Protein AF-A0A524QKA1-F1 (afdb_monomer)

Solvent-accessible surface area (backbone atoms only — not comparable to full-atom values): 4358 Å² total; per-residue (Å²): 141,53,95,72,54,70,67,67,53,58,74,39,63,84,41,97,62,32,36,71,55,74,50,63,36,65,70,61,86,69,98,66,75,64,82,89,57,66,59,85,69,59,64,64,98,45,59,64,48,75,48,70,64,88,57,27,34,70,70,57,49,47,73,77,72,110

pLDDT: mean 94.9, std 4.62, range [69.06, 98.19]

Secondary structure (DSSP, 8-state):
--S--HHHHHHTTT-TTGGG--EEEE----S--SGGG--TTTTTT--EEEESGGGS-HHHHHHHH-

Structure (mmCIF, N/CA/C/O backbone):
data_AF-A0A524QKA1-F1
#
_entry.id   AF-A0A524QKA1-F1
#
loop_
_atom_site.group_PDB
_atom_site.id
_atom_site.type_symbol
_atom_site.label_atom_id
_atom_site.label_alt_id
_atom_site.label_comp_id
_atom_site.label_asym_id
_atom_site.label_entity_id
_atom_site.label_seq_id
_atom_site.pdbx_PDB_ins_code
_atom_site.Cartn_x
_atom_site.Cartn_y
_atom_site.Cartn_z
_atom_site.occupancy
_atom_site.B_iso_or_equiv
_atom_site.auth_seq_id
_atom_site.auth_comp_id
_atom_site.auth_asym_id
_atom_site.auth_atom_id
_atom_site.pdbx_PDB_model_num
ATOM 1 N N . MET A 1 1 ? -1.621 4.769 -6.386 1.00 74.62 1 MET A N 1
ATOM 2 C CA . MET A 1 1 ? -0.658 4.928 -5.273 1.00 74.62 1 MET A CA 1
ATOM 3 C C . MET A 1 1 ? -0.277 6.398 -5.190 1.00 74.62 1 MET A C 1
ATOM 5 O O . MET A 1 1 ? -0.010 6.972 -6.231 1.00 74.62 1 MET A O 1
ATOM 9 N N . GLY A 1 2 ? -0.356 7.031 -4.017 1.00 83.81 2 GLY A N 1
ATOM 10 C CA . GLY A 1 2 ? -0.126 8.483 -3.879 1.00 83.81 2 GLY A CA 1
ATOM 11 C C . GLY A 1 2 ? 1.168 8.817 -3.138 1.00 83.81 2 GLY A C 1
ATOM 12 O O . GLY A 1 2 ? 1.522 8.082 -2.210 1.00 83.81 2 GLY A O 1
ATOM 13 N N . SER A 1 3 ? 1.828 9.915 -3.522 1.00 90.25 3 SER A N 1
ATOM 14 C CA . SER A 1 3 ? 3.026 10.451 -2.848 1.00 90.25 3 SER A CA 1
ATOM 15 C C . SER A 1 3 ? 2.712 11.314 -1.632 1.00 90.25 3 SER A C 1
ATOM 17 O O . SER A 1 3 ? 3.475 11.352 -0.676 1.00 90.25 3 SER A O 1
ATOM 19 N N . THR A 1 4 ? 1.540 11.942 -1.626 1.00 94.25 4 THR A N 1
ATOM 20 C CA . THR A 1 4 ? 0.989 12.645 -0.467 1.00 94.25 4 THR A CA 1
ATOM 21 C C . THR A 1 4 ? -0.124 11.813 0.169 1.00 94.25 4 THR A C 1
ATOM 23 O O . THR A 1 4 ? -0.709 10.928 -0.468 1.00 94.25 4 THR A O 1
ATOM 26 N N . LYS A 1 5 ? -0.399 12.061 1.456 1.00 94.94 5 LYS A N 1
ATOM 27 C CA . LYS A 1 5 ? -1.441 11.341 2.210 1.00 94.94 5 LYS A CA 1
ATOM 28 C C . LYS A 1 5 ? -2.433 12.236 2.930 1.00 94.94 5 LYS A C 1
ATOM 30 O O . LYS A 1 5 ? -3.548 11.788 3.163 1.00 94.94 5 LYS A O 1
ATOM 35 N N . SER A 1 6 ? -2.073 13.481 3.230 1.00 94.00 6 SER A N 1
ATOM 36 C CA . SER A 1 6 ? -2.873 14.364 4.084 1.00 94.00 6 SER A CA 1
ATOM 37 C C . SER A 1 6 ? -4.303 14.558 3.580 1.00 94.00 6 SER A C 1
ATOM 39 O O . SER A 1 6 ? -5.248 14.370 4.342 1.00 94.00 6 SER A O 1
ATOM 41 N N . ASP A 1 7 ? -4.485 14.874 2.296 1.00 95.94 7 ASP A N 1
ATOM 42 C CA . ASP A 1 7 ? -5.818 15.184 1.767 1.00 95.94 7 ASP A CA 1
ATOM 43 C C . ASP A 1 7 ? -6.709 13.946 1.679 1.00 95.94 7 ASP A C 1
ATOM 45 O O . ASP A 1 7 ? -7.860 13.983 2.112 1.00 95.94 7 ASP A O 1
ATOM 49 N N . ILE A 1 8 ? -6.166 12.817 1.213 1.00 94.31 8 ILE A N 1
ATOM 50 C CA . ILE A 1 8 ? -6.925 11.563 1.155 1.00 94.31 8 ILE A CA 1
ATOM 51 C C . ILE A 1 8 ? -7.224 11.012 2.556 1.00 94.31 8 ILE A C 1
ATOM 53 O O . ILE A 1 8 ? -8.325 10.527 2.795 1.00 94.31 8 ILE A O 1
ATOM 57 N N . ALA A 1 9 ? -6.302 11.150 3.515 1.00 95.06 9 ALA A N 1
ATOM 58 C CA . ALA A 1 9 ? -6.532 10.768 4.907 1.00 95.06 9 ALA A CA 1
ATOM 59 C C . ALA A 1 9 ? -7.605 11.646 5.572 1.00 95.06 9 ALA A C 1
ATOM 61 O O . ALA A 1 9 ? -8.409 11.140 6.359 1.00 95.06 9 ALA A O 1
ATOM 62 N N . ARG A 1 10 ? -7.651 12.944 5.236 1.00 95.94 10 ARG A N 1
ATOM 63 C CA . ARG A 1 10 ? -8.697 13.869 5.691 1.00 95.94 10 ARG A CA 1
ATOM 64 C C . ARG A 1 10 ? -10.055 13.517 5.087 1.00 95.94 10 ARG A C 1
ATOM 66 O O . ARG A 1 10 ? -11.044 13.538 5.810 1.00 95.94 10 ARG A O 1
ATOM 73 N N . ALA A 1 11 ? -10.103 13.146 3.808 1.00 96.50 11 ALA A N 1
ATOM 74 C CA . ALA A 1 11 ? -11.348 12.797 3.123 1.00 96.50 11 ALA A CA 1
ATOM 75 C C . ALA A 1 11 ? -12.088 11.619 3.780 1.00 96.50 11 ALA A C 1
ATOM 77 O O . ALA A 1 11 ? -13.314 11.582 3.776 1.00 96.50 11 ALA A O 1
ATOM 78 N N . VAL A 1 12 ? -11.354 10.680 4.386 1.00 96.25 12 VAL A N 1
ATOM 79 C CA . VAL A 1 12 ? -11.939 9.489 5.022 1.00 96.25 12 VAL A CA 1
ATOM 80 C C . VAL A 1 12 ? -12.113 9.610 6.538 1.00 96.25 12 VAL A C 1
ATOM 82 O O . VAL A 1 12 ? -12.552 8.651 7.165 1.00 96.25 12 VAL A O 1
ATOM 85 N N . ILE A 1 13 ? -11.775 10.749 7.155 1.00 96.56 13 ILE A N 1
ATOM 86 C CA . ILE A 1 13 ? -11.655 10.868 8.621 1.00 96.56 13 ILE A CA 1
ATOM 87 C C . ILE A 1 13 ? -12.934 10.492 9.385 1.00 96.56 13 ILE A C 1
ATOM 89 O O . ILE A 1 13 ? -12.842 9.861 10.432 1.00 96.56 13 ILE A O 1
ATOM 93 N N . ASN A 1 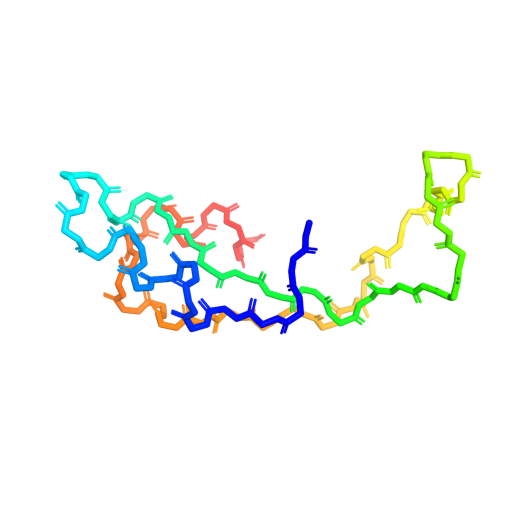14 ? -14.105 10.813 8.829 1.00 97.31 14 ASN A N 1
ATOM 94 C CA . ASN A 1 14 ? -15.415 10.536 9.430 1.00 97.31 14 ASN A CA 1
ATOM 95 C C . ASN A 1 14 ? -16.087 9.283 8.846 1.00 97.31 14 ASN A C 1
ATOM 97 O O . ASN A 1 14 ? -17.283 9.071 9.040 1.00 97.31 14 ASN A O 1
ATOM 101 N N . HIS A 1 15 ? -15.356 8.471 8.081 1.00 98.00 15 HIS A N 1
ATOM 102 C CA . HIS A 1 15 ? -15.917 7.263 7.497 1.00 98.00 15 HIS A CA 1
ATOM 103 C C . HIS A 1 15 ? -16.206 6.228 8.602 1.00 98.00 15 HIS A C 1
ATOM 105 O O . HIS A 1 15 ? -15.318 5.980 9.422 1.00 98.00 15 HIS A O 1
ATOM 111 N N . PRO A 1 16 ? -17.378 5.560 8.610 1.00 97.81 16 PRO A N 1
ATOM 112 C CA . PRO A 1 16 ? -17.738 4.588 9.651 1.00 97.81 16 PRO A CA 1
ATOM 113 C C . PRO A 1 16 ? -16.723 3.454 9.838 1.00 97.81 16 PRO A C 1
ATOM 115 O O . PRO A 1 16 ? -16.615 2.889 10.919 1.00 97.81 16 PRO A O 1
ATOM 118 N N . VAL A 1 17 ? -15.951 3.142 8.793 1.00 97.44 17 VAL A N 1
ATOM 119 C CA . VAL A 1 17 ? -14.867 2.147 8.829 1.00 97.44 17 VAL A CA 1
ATOM 120 C C . VAL A 1 17 ? -13.490 2.771 8.578 1.00 97.44 17 VAL A C 1
ATOM 122 O O . VAL A 1 17 ? -12.651 2.179 7.904 1.00 97.44 17 VAL A O 1
ATOM 125 N N . ARG A 1 18 ? -13.234 3.986 9.094 1.00 97.69 18 ARG A N 1
ATOM 126 C CA . ARG A 1 18 ? -11.936 4.680 8.956 1.00 97.69 18 ARG A CA 1
ATOM 127 C C . ARG A 1 18 ? -10.754 3.805 9.377 1.00 97.69 18 ARG A C 1
ATOM 129 O O . ARG A 1 18 ? -9.724 3.864 8.708 1.00 97.69 18 ARG A O 1
ATOM 136 N N . GLY A 1 19 ? -10.908 2.980 10.413 1.00 97.69 19 GLY A N 1
ATOM 137 C CA . GLY A 1 19 ? -9.877 2.042 10.877 1.00 97.69 19 GLY A CA 1
ATOM 138 C C . GLY A 1 19 ? -9.378 1.069 9.799 1.00 97.69 19 GLY A C 1
ATOM 139 O O . GLY A 1 19 ? -8.241 0.613 9.845 1.00 97.69 19 G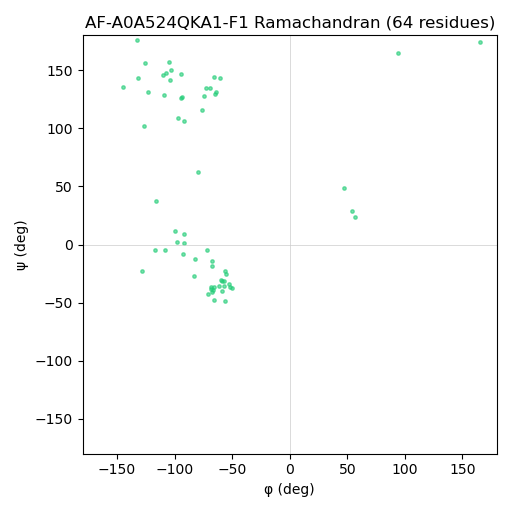LY A O 1
ATOM 140 N N . ARG A 1 20 ? -10.173 0.823 8.752 1.00 97.81 20 ARG A N 1
ATOM 141 C CA . ARG A 1 20 ? -9.810 -0.058 7.631 1.00 97.81 20 ARG A CA 1
ATOM 142 C C . ARG A 1 20 ? -8.938 0.606 6.573 1.00 97.81 20 ARG A C 1
ATOM 144 O O . ARG A 1 20 ? -8.390 -0.080 5.717 1.00 97.81 20 ARG A O 1
ATOM 151 N N . TYR A 1 21 ? -8.795 1.927 6.616 1.00 97.31 21 TYR A N 1
ATOM 152 C CA . TYR A 1 21 ? -7.916 2.653 5.711 1.00 97.31 21 TYR A CA 1
ATOM 153 C C . TYR A 1 21 ? -6.519 2.816 6.321 1.00 97.31 21 TYR A C 1
ATOM 155 O O . TYR A 1 21 ? -6.307 3.657 7.198 1.00 97.31 21 TYR A O 1
ATOM 163 N N . VAL A 1 22 ? -5.553 2.057 5.804 1.00 96.81 22 VAL A N 1
ATOM 164 C CA . VAL A 1 22 ? -4.137 2.190 6.169 1.00 96.81 22 VAL A CA 1
ATOM 165 C C . VAL A 1 22 ? -3.431 3.056 5.127 1.00 96.81 22 VAL A C 1
ATOM 167 O O . VAL A 1 22 ? -3.236 2.655 3.978 1.00 96.81 22 VAL A O 1
ATOM 170 N N . ALA A 1 23 ? -3.061 4.278 5.507 1.00 96.00 23 ALA A N 1
ATOM 171 C CA . ALA A 1 23 ? -2.355 5.187 4.614 1.00 96.00 23 ALA A CA 1
ATOM 172 C C . ALA A 1 23 ? -0.879 4.771 4.499 1.00 96.00 23 ALA A C 1
ATOM 174 O O . ALA A 1 23 ? -0.135 4.855 5.471 1.00 96.00 23 ALA A O 1
ATOM 175 N N . ALA A 1 24 ? -0.446 4.364 3.302 1.00 95.31 24 ALA A N 1
ATOM 176 C CA . ALA A 1 24 ? 0.930 3.924 3.055 1.00 95.31 24 ALA A CA 1
ATOM 177 C C . ALA A 1 24 ? 1.541 4.572 1.806 1.00 95.31 24 ALA A C 1
ATOM 179 O O . ALA A 1 24 ? 0.848 4.766 0.803 1.00 95.31 24 ALA A O 1
ATOM 180 N N . HIS A 1 25 ? 2.834 4.891 1.842 1.00 95.69 25 HIS A N 1
ATOM 181 C CA . HIS A 1 25 ? 3.611 5.402 0.714 1.00 95.69 25 HIS A CA 1
ATOM 182 C C . HIS A 1 25 ? 4.870 4.551 0.492 1.00 95.69 25 HIS A C 1
ATOM 184 O O . HIS A 1 25 ? 5.844 4.712 1.229 1.00 95.69 25 HIS A O 1
ATOM 190 N N . PRO A 1 26 ? 4.887 3.651 -0.502 1.00 94.38 26 PRO A N 1
ATOM 191 C CA . PRO A 1 26 ? 6.124 2.997 -0.898 1.00 94.38 26 PRO A CA 1
ATOM 192 C C . PRO A 1 26 ? 7.001 3.983 -1.675 1.00 94.38 26 PRO A C 1
ATOM 194 O O . PRO A 1 26 ? 6.570 4.585 -2.659 1.00 94.38 26 PRO A O 1
ATOM 197 N N . MET A 1 27 ? 8.248 4.118 -1.234 1.00 94.56 27 MET A N 1
ATOM 198 C CA . MET A 1 27 ? 9.296 4.919 -1.865 1.0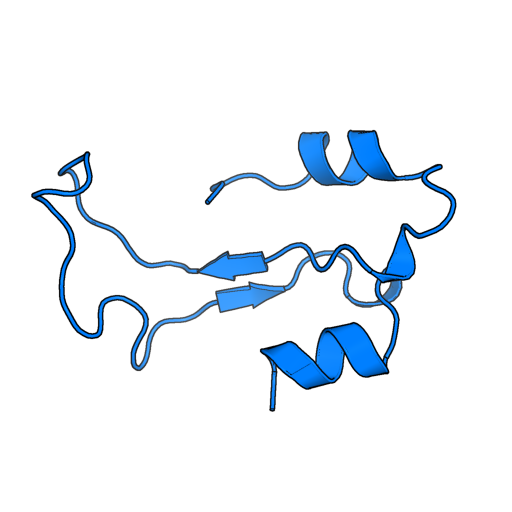0 94.56 27 MET A CA 1
ATOM 199 C C . MET A 1 27 ? 9.894 4.136 -3.042 1.00 94.56 27 MET A C 1
ATOM 201 O O . MET A 1 27 ? 11.059 3.736 -3.025 1.00 94.56 27 MET A O 1
ATOM 205 N N . ALA A 1 28 ? 9.059 3.844 -4.038 1.00 94.50 28 ALA A N 1
ATOM 206 C CA . ALA A 1 28 ? 9.412 3.048 -5.203 1.00 94.50 28 ALA A CA 1
ATOM 207 C C . ALA A 1 28 ? 8.680 3.567 -6.444 1.00 94.50 28 ALA A C 1
ATOM 209 O O . ALA A 1 28 ? 7.481 3.844 -6.400 1.00 94.50 28 ALA A O 1
ATOM 210 N N . GLY A 1 29 ? 9.406 3.680 -7.552 1.00 93.44 29 GLY A N 1
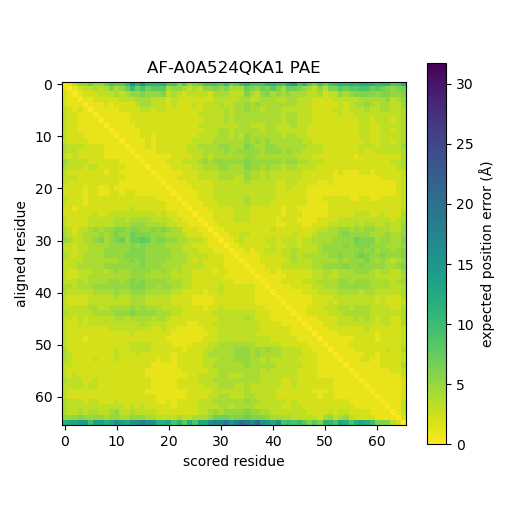ATOM 211 C CA . GLY A 1 29 ? 8.879 4.147 -8.826 1.00 93.44 29 GLY A CA 1
ATOM 212 C C . GLY A 1 29 ? 9.997 4.501 -9.799 1.00 93.44 29 GLY A C 1
ATOM 213 O O . GLY A 1 29 ? 11.175 4.483 -9.442 1.00 93.44 29 GLY A O 1
ATOM 214 N N . THR A 1 30 ? 9.598 4.821 -11.022 1.00 93.19 30 THR A N 1
ATOM 215 C CA . THR A 1 30 ? 10.450 5.361 -12.085 1.00 93.19 30 THR A CA 1
ATOM 216 C C . THR A 1 30 ? 9.739 6.559 -12.712 1.00 93.19 30 THR A C 1
ATOM 218 O O . THR A 1 30 ? 8.600 6.876 -12.365 1.00 93.19 30 THR A O 1
ATOM 221 N N . GLU A 1 31 ? 10.392 7.232 -13.648 1.00 95.19 31 GLU A N 1
ATOM 222 C CA . GLU A 1 31 ? 9.807 8.301 -14.455 1.00 95.19 31 GLU A CA 1
ATOM 223 C C . GLU A 1 31 ? 8.782 7.808 -15.501 1.00 95.19 31 GLU A C 1
ATOM 225 O O . GLU A 1 31 ? 8.137 8.621 -16.164 1.00 95.19 31 GLU A O 1
ATOM 230 N N . TYR A 1 32 ? 8.595 6.490 -15.644 1.00 95.56 32 TYR A N 1
ATOM 231 C CA . TYR A 1 32 ? 7.693 5.884 -16.625 1.00 95.56 32 TYR A CA 1
ATOM 232 C C . TYR A 1 32 ? 6.313 5.583 -16.029 1.00 95.56 32 TYR A C 1
ATOM 234 O O . TYR A 1 32 ? 6.171 5.242 -14.856 1.00 95.56 32 TYR A O 1
ATOM 242 N N . SER A 1 33 ? 5.270 5.702 -16.855 1.00 94.50 33 SER A N 1
ATOM 243 C CA . SER A 1 33 ? 3.869 5.579 -16.433 1.00 94.50 33 SER A CA 1
ATOM 244 C C . SER A 1 33 ? 3.091 4.545 -17.246 1.00 94.50 33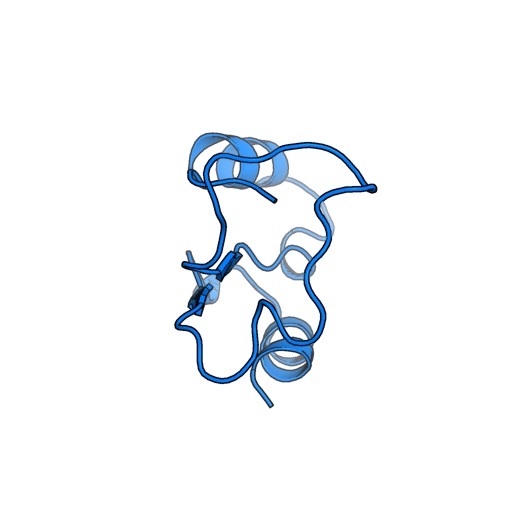 SER A C 1
ATOM 246 O O . SER A 1 33 ? 3.395 4.278 -18.407 1.00 94.50 33 SER A O 1
ATOM 248 N N . GLY A 1 34 ? 2.022 4.024 -16.639 1.00 94.94 34 GLY A N 1
ATOM 249 C CA . GLY A 1 34 ? 1.074 3.095 -17.258 1.00 94.94 34 GLY A CA 1
ATOM 250 C C . GLY A 1 34 ? 1.395 1.613 -17.007 1.00 94.94 34 GLY A C 1
ATOM 251 O O . GLY A 1 34 ? 2.502 1.281 -16.586 1.00 94.94 34 GLY A O 1
ATOM 252 N N . PRO A 1 35 ? 0.439 0.698 -17.264 1.00 95.38 35 PRO A N 1
ATOM 253 C CA . PRO A 1 35 ? 0.603 -0.730 -16.964 1.00 95.38 35 PRO A CA 1
ATOM 254 C C . PRO A 1 35 ? 1.787 -1.389 -17.683 1.00 95.38 35 PRO A C 1
ATOM 256 O O . PRO A 1 35 ? 2.403 -2.299 -17.142 1.00 95.38 35 PRO A O 1
ATOM 259 N N . ALA A 1 36 ? 2.133 -0.906 -18.880 1.00 97.06 36 ALA A N 1
ATOM 260 C CA . ALA A 1 36 ? 3.266 -1.408 -19.656 1.00 97.06 36 ALA A CA 1
ATOM 261 C C . ALA A 1 36 ? 4.636 -1.096 -19.019 1.00 97.06 36 ALA A C 1
ATOM 263 O O . ALA A 1 36 ? 5.619 -1.742 -19.361 1.00 97.06 36 ALA A O 1
ATOM 264 N N . ALA A 1 37 ? 4.705 -0.130 -18.096 1.00 96.75 37 ALA A N 1
ATOM 265 C CA . ALA A 1 37 ? 5.915 0.224 -17.353 1.00 96.75 37 ALA A CA 1
ATOM 266 C C . ALA A 1 37 ? 6.043 -0.532 -16.015 1.00 96.75 37 ALA A C 1
ATOM 268 O O . ALA A 1 37 ? 6.894 -0.189 -15.194 1.00 96.75 37 ALA A O 1
ATOM 269 N N . ALA A 1 38 ? 5.184 -1.527 -15.755 1.00 96.31 38 ALA A N 1
ATOM 270 C CA . ALA A 1 38 ? 5.257 -2.32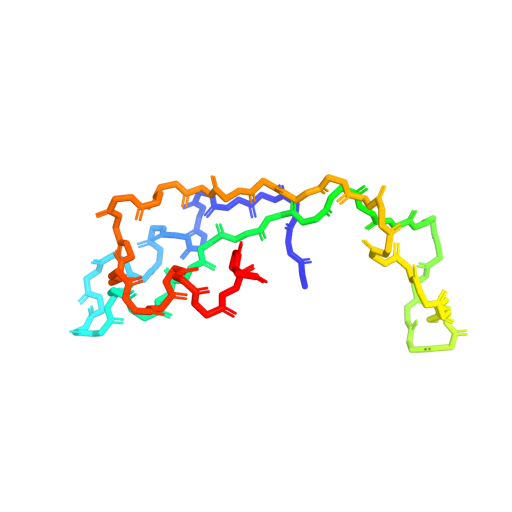9 -14.542 1.00 96.31 38 ALA A CA 1
ATOM 271 C C . ALA A 1 38 ? 6.572 -3.124 -14.491 1.00 96.31 38 ALA A C 1
ATOM 273 O O . ALA A 1 38 ? 6.947 -3.799 -15.447 1.00 96.31 38 ALA A O 1
ATOM 274 N N . ILE A 1 39 ? 7.257 -3.045 -13.351 1.00 96.31 39 ILE A N 1
ATOM 275 C CA . ILE A 1 39 ? 8.518 -3.742 -13.095 1.00 96.31 39 ILE A CA 1
ATOM 276 C C . ILE A 1 39 ? 8.237 -4.845 -12.081 1.00 96.31 39 ILE A C 1
ATOM 278 O O . ILE A 1 39 ? 7.646 -4.587 -11.028 1.00 96.31 39 ILE A O 1
ATOM 282 N N . ASP A 1 40 ? 8.658 -6.068 -12.397 1.00 97.19 40 ASP A N 1
ATOM 283 C CA . ASP A 1 40 ? 8.570 -7.170 -11.445 1.00 97.19 40 ASP A CA 1
ATOM 284 C C . ASP A 1 40 ? 9.387 -6.852 -10.186 1.00 97.19 40 ASP A C 1
ATOM 286 O O . ASP A 1 40 ? 10.442 -6.219 -10.254 1.00 97.19 40 ASP A O 1
ATOM 290 N N . MET A 1 41 ? 8.886 -7.261 -9.021 1.00 96.12 41 MET A N 1
ATOM 291 C CA . MET A 1 41 ? 9.541 -7.014 -7.731 1.00 96.12 41 MET A CA 1
ATOM 292 C C . MET A 1 41 ? 9.817 -5.525 -7.419 1.00 96.12 41 MET A C 1
ATOM 294 O O . MET A 1 41 ? 10.685 -5.227 -6.597 1.00 96.12 41 MET A O 1
ATOM 298 N N . LEU A 1 42 ? 9.078 -4.571 -8.013 1.00 96.06 42 LEU A N 1
ATOM 299 C CA . LEU A 1 42 ? 9.294 -3.121 -7.828 1.00 96.06 42 LEU A CA 1
ATOM 300 C C . LEU A 1 42 ? 9.392 -2.691 -6.353 1.00 96.06 42 LEU A C 1
ATOM 302 O O . LEU A 1 42 ? 10.174 -1.802 -6.014 1.00 96.06 42 LEU A O 1
ATOM 306 N N . PHE A 1 43 ? 8.600 -3.313 -5.480 1.00 95.12 43 PHE A N 1
ATOM 307 C CA . PHE A 1 43 ? 8.518 -2.970 -4.058 1.00 95.12 43 PHE A CA 1
ATOM 308 C C . PHE A 1 43 ? 9.463 -3.788 -3.166 1.00 95.12 43 PHE A C 1
ATOM 310 O O . PHE A 1 43 ? 9.610 -3.475 -1.984 1.00 95.12 43 PHE A O 1
ATOM 317 N N . SER A 1 44 ? 10.130 -4.809 -3.706 1.00 96.00 44 SER A N 1
ATOM 318 C CA . SER A 1 44 ? 11.006 -5.692 -2.936 1.00 96.00 44 SER A CA 1
ATOM 319 C C . SER A 1 44 ? 12.215 -4.932 -2.390 1.00 96.00 44 SER A C 1
ATOM 321 O O . SER A 1 44 ? 12.912 -4.224 -3.122 1.00 96.00 44 SER A O 1
ATOM 323 N N . ASN A 1 45 ? 12.469 -5.081 -1.085 1.00 94.88 45 ASN A N 1
ATOM 324 C CA . ASN A 1 45 ? 13.524 -4.369 -0.352 1.00 94.88 45 ASN A CA 1
ATOM 325 C C . ASN A 1 45 ? 13.461 -2.834 -0.504 1.00 94.88 45 ASN A C 1
ATOM 327 O O . ASN A 1 45 ? 14.490 -2.157 -0.449 1.00 94.88 45 ASN A O 1
ATOM 331 N N . LYS A 1 46 ? 12.264 -2.273 -0.727 1.00 95.19 46 LYS A N 1
ATOM 332 C CA . LYS A 1 46 ? 12.033 -0.823 -0.745 1.00 95.19 46 LYS A CA 1
ATOM 333 C C . LYS A 1 46 ? 11.379 -0.371 0.552 1.00 95.19 46 LYS A C 1
ATOM 335 O O . LYS A 1 46 ? 10.627 -1.107 1.183 1.00 95.19 46 LYS A O 1
ATOM 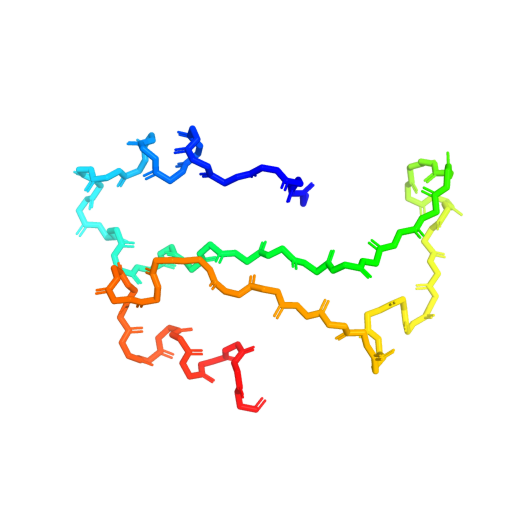340 N N . ILE A 1 47 ? 11.659 0.869 0.938 1.00 95.12 47 ILE A N 1
ATOM 341 C CA . ILE A 1 47 ? 11.041 1.488 2.109 1.00 95.12 47 ILE A CA 1
ATOM 342 C C . ILE A 1 47 ? 9.583 1.809 1.781 1.00 95.12 47 ILE A C 1
ATOM 344 O O . ILE A 1 47 ? 9.292 2.396 0.738 1.00 95.12 47 ILE A O 1
ATOM 348 N N . ALA A 1 48 ? 8.678 1.490 2.703 1.00 95.31 48 ALA A N 1
ATOM 349 C CA . ALA A 1 48 ? 7.313 1.989 2.695 1.00 95.31 48 ALA A CA 1
ATOM 350 C C . ALA A 1 48 ? 7.011 2.715 4.004 1.00 95.31 48 ALA A C 1
ATOM 352 O O . ALA A 1 48 ? 7.289 2.217 5.092 1.00 95.31 48 ALA A O 1
ATOM 353 N N . ILE A 1 49 ? 6.452 3.915 3.890 1.00 95.81 49 ILE A N 1
ATOM 354 C CA . ILE A 1 49 ? 6.079 4.752 5.027 1.00 95.81 49 ILE A CA 1
ATOM 355 C C . ILE A 1 49 ? 4.614 4.488 5.348 1.00 95.81 49 ILE A C 1
ATOM 357 O O . ILE A 1 49 ? 3.761 4.646 4.475 1.00 95.81 49 ILE A O 1
ATOM 361 N N . ILE A 1 50 ? 4.318 4.136 6.598 1.00 96.12 50 ILE A N 1
ATOM 362 C CA . ILE A 1 50 ? 2.951 4.107 7.128 1.00 96.12 50 ILE A CA 1
ATOM 363 C C . ILE A 1 50 ? 2.666 5.446 7.807 1.00 96.12 50 ILE A C 1
ATOM 365 O O . ILE A 1 50 ? 3.432 5.884 8.664 1.00 96.12 50 ILE A O 1
ATOM 369 N N . CYS A 1 51 ? 1.573 6.095 7.419 1.00 95.00 51 CYS A N 1
ATOM 370 C CA . CYS A 1 51 ? 1.143 7.381 7.965 1.00 95.00 51 CYS A CA 1
ATOM 371 C C . CYS A 1 51 ? -0.037 7.188 8.923 1.00 95.00 51 CYS A C 1
ATOM 373 O O . CYS A 1 51 ? -0.927 6.386 8.640 1.00 95.00 51 CYS A O 1
ATOM 375 N N . ASP A 1 52 ? -0.060 7.952 10.020 1.00 94.19 52 ASP A N 1
ATOM 376 C CA . ASP A 1 52 ? -1.139 7.966 11.022 1.00 94.19 52 ASP A CA 1
ATOM 377 C C . ASP A 1 52 ? -1.565 6.552 11.459 1.00 94.19 52 ASP A C 1
ATOM 379 O O . ASP A 1 52 ? -2.747 6.187 11.424 1.00 94.19 52 ASP A O 1
ATOM 383 N N . ARG A 1 53 ? -0.581 5.710 11.800 1.00 96.00 53 ARG A N 1
ATOM 384 C CA . ARG A 1 53 ? -0.782 4.287 12.126 1.00 96.00 53 ARG A CA 1
ATOM 385 C C . ARG A 1 53 ? -1.840 4.070 13.211 1.00 96.00 53 ARG A C 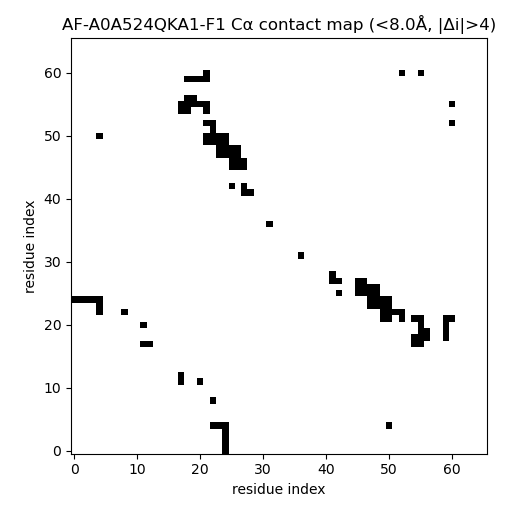1
ATOM 387 O O . ARG A 1 53 ? -2.581 3.098 13.159 1.00 96.00 53 ARG A O 1
ATOM 394 N N . GLU A 1 54 ? -1.934 4.998 14.154 1.00 96.12 54 GLU A N 1
ATOM 395 C CA . GLU A 1 54 ? -2.876 5.024 15.271 1.00 96.12 54 GLU A CA 1
ATOM 396 C C . GLU A 1 54 ? -4.337 5.219 14.847 1.00 96.12 54 GLU A C 1
ATOM 398 O O . GLU A 1 54 ? -5.243 4.991 15.641 1.00 96.12 54 GLU A O 1
ATOM 403 N N . ARG A 1 55 ? -4.582 5.625 13.596 1.00 96.44 55 ARG A N 1
ATOM 404 C CA . ARG A 1 55 ? -5.928 5.749 13.019 1.00 96.44 55 ARG A CA 1
ATOM 405 C C . ARG A 1 55 ? -6.394 4.491 12.289 1.00 96.44 55 ARG A C 1
ATOM 407 O O . ARG A 1 55 ? -7.469 4.516 11.689 1.00 96.44 55 ARG A O 1
ATOM 414 N N . SER A 1 56 ? -5.577 3.442 12.281 1.00 97.44 56 SER A N 1
ATOM 415 C CA . SER A 1 56 ? -5.883 2.164 11.641 1.00 97.44 56 SER A CA 1
ATOM 416 C C . SER A 1 56 ? -6.173 1.095 12.690 1.00 97.44 56 SER A C 1
ATOM 418 O O . SER A 1 56 ? -5.576 1.104 13.766 1.00 97.44 56 SER A O 1
ATOM 420 N N . A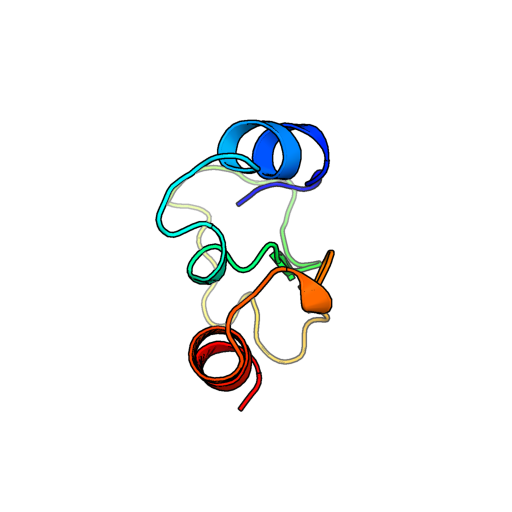SP A 1 57 ? -7.058 0.156 12.363 1.00 98.19 57 ASP A N 1
ATOM 421 C CA . ASP A 1 57 ? -7.315 -1.004 13.210 1.00 98.19 57 ASP A CA 1
ATOM 422 C C . ASP A 1 57 ? -6.056 -1.884 13.266 1.00 98.19 57 ASP A C 1
ATOM 424 O O . ASP A 1 57 ? -5.324 -2.021 12.280 1.00 98.19 57 ASP A O 1
ATOM 428 N N . VAL A 1 58 ? -5.794 -2.489 14.427 1.00 97.75 58 VAL A N 1
ATOM 429 C CA . VAL A 1 58 ? -4.575 -3.281 14.668 1.00 97.75 58 VAL A CA 1
ATOM 430 C C . VAL A 1 58 ? -4.457 -4.449 13.688 1.00 97.75 58 VAL A C 1
ATOM 432 O O . VAL A 1 58 ? -3.370 -4.723 13.185 1.00 97.75 58 VAL A O 1
ATOM 435 N N . ASP A 1 59 ? -5.567 -5.118 13.380 1.00 97.88 59 ASP A N 1
ATOM 436 C CA . ASP A 1 59 ? -5.594 -6.226 12.426 1.00 97.88 59 ASP A CA 1
ATOM 437 C C . ASP A 1 59 ? -5.325 -5.755 10.989 1.00 97.88 59 ASP A C 1
ATOM 439 O O . ASP A 1 59 ? -4.578 -6.408 10.261 1.00 97.88 59 ASP A O 1
ATOM 443 N N . ALA A 1 60 ? -5.852 -4.590 10.600 1.00 97.62 60 ALA A N 1
ATOM 444 C CA . ALA A 1 60 ? -5.586 -3.992 9.293 1.00 97.62 60 ALA A CA 1
ATOM 445 C C . ALA A 1 60 ? -4.117 -3.567 9.139 1.00 97.62 60 ALA A C 1
ATOM 447 O O . ALA A 1 60 ? -3.530 -3.759 8.074 1.00 97.62 60 ALA A O 1
ATOM 448 N N . LEU A 1 61 ? -3.514 -3.017 10.199 1.00 97.44 61 LEU A N 1
ATOM 449 C CA . LEU A 1 61 ? -2.096 -2.665 10.202 1.00 97.44 61 LEU A CA 1
ATOM 450 C C . LEU A 1 61 ? -1.219 -3.919 10.101 1.00 97.44 61 LEU A C 1
ATOM 452 O O . LEU A 1 61 ? -0.340 -3.975 9.249 1.00 97.44 61 LEU A O 1
ATOM 456 N N . ASN A 1 62 ? -1.495 -4.944 10.910 1.00 97.12 62 ASN A N 1
ATOM 457 C CA . ASN A 1 62 ? -0.713 -6.180 10.910 1.00 97.12 62 ASN A CA 1
ATOM 458 C C . ASN A 1 62 ? -0.752 -6.898 9.555 1.00 97.12 62 ASN A C 1
ATOM 460 O O . ASN A 1 62 ? 0.265 -7.439 9.138 1.00 97.12 62 ASN A O 1
ATOM 464 N N . LEU A 1 63 ? -1.882 -6.858 8.841 1.00 96.69 63 LEU A N 1
ATOM 465 C CA . LEU A 1 63 ? -2.019 -7.483 7.522 1.00 96.69 63 LEU A CA 1
ATOM 466 C C . LEU A 1 63 ? -0.988 -6.978 6.498 1.00 96.69 63 LEU A C 1
ATOM 468 O O . LEU A 1 63 ? -0.612 -7.725 5.601 1.00 96.69 63 LEU A O 1
ATOM 472 N N . ILE A 1 64 ? -0.555 -5.719 6.608 1.00 92.69 64 ILE A N 1
ATOM 473 C CA . ILE A 1 64 ? 0.333 -5.083 5.622 1.00 92.69 64 ILE A CA 1
ATOM 474 C C . ILE A 1 64 ? 1.764 -4.857 6.130 1.00 92.69 64 ILE A C 1
ATOM 476 O O . ILE A 1 64 ? 2.601 -4.372 5.369 1.00 92.69 64 ILE A O 1
ATOM 480 N N . THR A 1 65 ? 2.040 -5.149 7.405 1.00 91.31 65 THR A N 1
ATOM 481 C CA . THR A 1 65 ? 3.372 -4.992 8.018 1.00 91.31 65 THR A CA 1
ATOM 482 C C . THR A 1 65 ? 3.993 -6.301 8.505 1.00 91.31 65 THR A C 1
ATOM 484 O O . THR A 1 65 ? 5.111 -6.256 9.017 1.00 91.31 65 THR A O 1
ATOM 487 N N . ALA A 1 66 ? 3.264 -7.418 8.427 1.00 69.06 66 ALA A N 1
ATOM 488 C CA . ALA A 1 66 ? 3.751 -8.750 8.793 1.00 69.06 66 ALA A CA 1
ATOM 489 C C . ALA A 1 66 ? 4.640 -9.371 7.708 1.00 69.06 66 ALA A C 1
ATOM 491 O O . ALA A 1 66 ? 4.416 -9.078 6.511 1.00 69.06 66 ALA A O 1
#

Radius of gyration: 13.63 Å; Cα contacts (8 Å, |Δi|>4): 59; chains: 1; bounding box: 31×24×35 Å

Mean predicted aligned error: 2.91 Å

Sequence (66 aa):
MGSTKSDIARAVINHPVRGRYVAAHPMAGTEYSGPAAAIDMLFSNKIAIICDRERSDVDALNLITA

Foldseek 3Di:
DDPDDVVVLVVCVPPPQQQLDWDKDWPFDDPDDDPVPDDPCRRPPTDMDTPPNVSHDPVNSVVPVD